Protein AF-A0A7C3U3D8-F1 (afdb_monomer)

Mean predicted aligned error: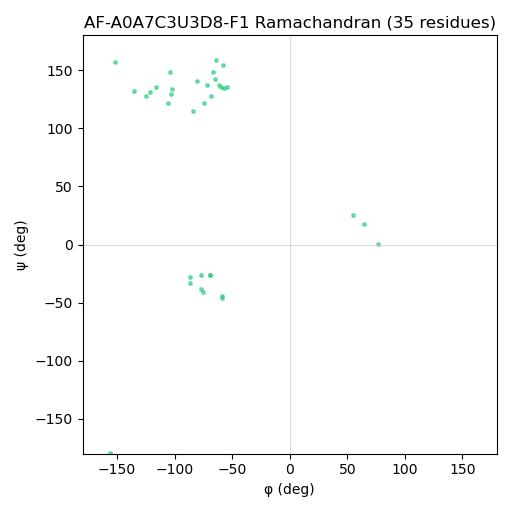 5.55 Å

Structure (mmCIF, N/CA/C/O backbone):
data_AF-A0A7C3U3D8-F1
#
_entry.id   AF-A0A7C3U3D8-F1
#
loop_
_atom_site.group_PDB
_atom_site.id
_atom_site.type_symbol
_atom_site.label_atom_id
_atom_site.label_alt_id
_atom_site.label_comp_id
_atom_site.label_asym_id
_atom_site.label_entity_id
_atom_site.label_seq_id
_atom_site.pdbx_PDB_ins_code
_atom_site.Cartn_x
_atom_site.Cartn_y
_atom_site.Cartn_z
_atom_site.occupancy
_atom_site.B_iso_or_equiv
_atom_site.auth_seq_id
_atom_site.auth_comp_id
_atom_site.auth_asym_id
_atom_site.auth_atom_id
_atom_site.pdbx_PDB_model_num
ATOM 1 N N . MET A 1 1 ? 8.555 18.383 2.223 1.00 65.38 1 MET A N 1
ATOM 2 C CA . MET A 1 1 ? 7.250 18.783 2.799 1.00 65.38 1 MET A CA 1
ATOM 3 C C . MET A 1 1 ? 6.782 17.689 3.739 1.00 65.38 1 MET A C 1
ATOM 5 O O .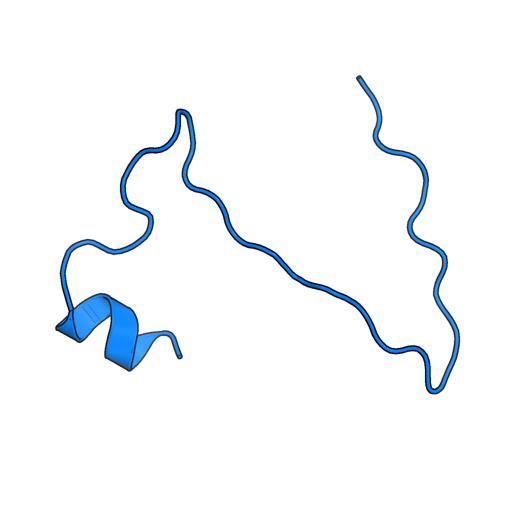 MET A 1 1 ? 6.715 16.545 3.299 1.00 65.38 1 MET A O 1
ATOM 9 N N . SER A 1 2 ? 6.507 18.002 5.007 1.00 79.12 2 SER A N 1
ATOM 10 C CA . SER A 1 2 ? 5.884 17.026 5.903 1.00 79.12 2 SER A CA 1
ATOM 11 C C . SER A 1 2 ? 4.427 16.836 5.490 1.00 79.12 2 SER A C 1
ATOM 13 O O . SER A 1 2 ? 3.734 17.784 5.119 1.00 79.12 2 SER A O 1
ATOM 15 N N . ARG A 1 3 ? 3.972 15.585 5.485 1.00 83.56 3 ARG A N 1
ATOM 16 C CA . ARG A 1 3 ? 2.545 15.298 5.361 1.00 83.56 3 ARG A CA 1
ATOM 17 C C . ARG A 1 3 ? 1.911 15.478 6.744 1.00 83.56 3 ARG A C 1
ATOM 19 O O . ARG A 1 3 ? 2.549 15.094 7.724 1.00 83.56 3 ARG A O 1
ATOM 26 N N . PRO A 1 4 ? 0.696 16.043 6.839 1.00 86.56 4 PRO A N 1
ATOM 27 C CA . PRO A 1 4 ? -0.017 16.123 8.107 1.00 86.56 4 PRO A CA 1
ATOM 28 C C . PRO A 1 4 ? -0.220 14.727 8.708 1.00 86.56 4 PRO A C 1
ATOM 30 O O . PRO A 1 4 ? -0.242 13.721 7.989 1.00 86.56 4 PRO A O 1
ATOM 33 N N . LEU A 1 5 ? -0.353 14.675 10.035 1.00 87.88 5 LEU A N 1
ATOM 34 C CA . LEU A 1 5 ? -0.561 13.427 10.762 1.00 87.88 5 LEU A CA 1
ATOM 35 C C . LEU A 1 5 ? -1.852 12.748 10.279 1.00 87.88 5 LEU A C 1
ATOM 37 O O . LEU A 1 5 ? -2.883 13.403 10.119 1.00 87.88 5 LEU A O 1
ATOM 41 N N . ARG A 1 6 ? -1.812 11.431 10.056 1.00 88.94 6 ARG A N 1
ATOM 42 C CA . ARG A 1 6 ? -3.028 10.666 9.756 1.00 88.94 6 ARG A CA 1
ATOM 43 C C . ARG A 1 6 ? -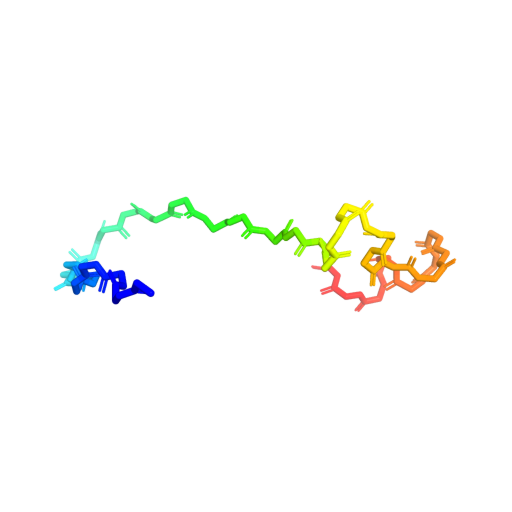3.836 10.504 11.040 1.00 88.94 6 ARG A C 1
ATOM 45 O O . ARG A 1 6 ? -3.329 9.948 12.012 1.00 88.94 6 ARG A O 1
ATOM 52 N N . ILE A 1 7 ? -5.076 10.981 11.023 1.00 88.75 7 ILE A N 1
ATOM 53 C CA . ILE A 1 7 ? -6.033 10.801 12.119 1.00 88.75 7 ILE A CA 1
ATOM 54 C C . ILE A 1 7 ? -6.405 9.319 12.177 1.00 88.75 7 ILE A C 1
ATOM 56 O O . ILE A 1 7 ? -6.767 8.755 11.148 1.00 88.75 7 ILE A O 1
ATOM 60 N N . GLN A 1 8 ? -6.293 8.700 13.354 1.00 93.50 8 GLN A N 1
ATOM 61 C CA . GLN A 1 8 ? -6.566 7.277 13.555 1.00 93.50 8 GLN A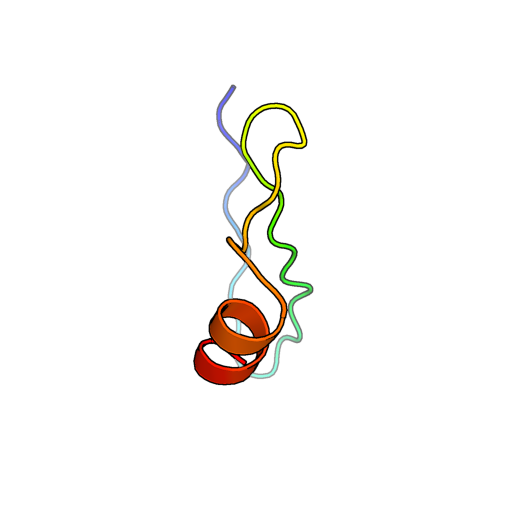 CA 1
ATOM 62 C C . GLN A 1 8 ? -7.600 7.068 14.663 1.00 93.50 8 GLN A C 1
ATOM 64 O O . GLN A 1 8 ? -7.430 7.592 15.761 1.00 93.50 8 GLN A O 1
ATOM 69 N N . TYR A 1 9 ? -8.660 6.310 14.380 1.00 93.69 9 TYR A N 1
ATOM 70 C CA . TYR A 1 9 ? -9.691 5.936 15.354 1.00 93.69 9 TYR A CA 1
ATOM 71 C C . TYR A 1 9 ? -10.344 4.581 15.004 1.00 93.69 9 TYR A C 1
ATOM 73 O O . TYR A 1 9 ? -10.294 4.167 13.839 1.00 93.69 9 TYR A O 1
ATOM 81 N N . PRO A 1 10 ? -10.937 3.867 15.985 1.00 95.94 10 PRO A N 1
ATOM 82 C CA . PRO A 1 10 ? -11.598 2.581 15.751 1.00 95.94 10 PRO A CA 1
ATOM 83 C C . PRO A 1 10 ? -12.776 2.697 14.777 1.00 95.94 10 PRO A C 1
ATOM 85 O O . PRO A 1 10 ? -13.570 3.629 14.866 1.00 95.94 10 PRO A O 1
ATOM 88 N N . GLY A 1 11 ? -12.897 1.743 13.850 1.00 93.12 11 GLY A N 1
ATOM 89 C CA . GLY A 1 11 ? -13.982 1.712 12.858 1.00 93.12 11 GLY A CA 1
ATOM 90 C C . GLY A 1 11 ? -13.827 2.693 11.690 1.00 93.12 11 GLY A C 1
ATOM 91 O O . GLY A 1 11 ? -14.680 2.730 10.807 1.00 93.12 11 GLY A O 1
ATOM 92 N N . ALA A 1 12 ? -12.745 3.472 11.650 1.00 93.31 12 ALA A N 1
ATOM 93 C CA . ALA A 1 12 ? -12.443 4.339 10.522 1.00 93.31 12 ALA A CA 1
ATOM 94 C C . ALA A 1 12 ? -12.166 3.539 9.238 1.00 93.31 12 ALA A C 1
ATOM 96 O O . ALA A 1 12 ? -11.481 2.514 9.261 1.00 93.31 12 ALA A O 1
ATOM 97 N N . VAL A 1 13 ? -12.625 4.071 8.104 1.00 93.44 13 VAL A N 1
ATOM 98 C CA . VAL A 1 13 ? -12.290 3.568 6.766 1.00 93.44 13 VAL A CA 1
ATOM 99 C C . VAL A 1 13 ? -11.248 4.487 6.140 1.00 93.44 13 VAL A C 1
ATOM 101 O O . VAL A 1 13 ? -11.426 5.704 6.095 1.00 93.44 13 VAL A O 1
ATOM 104 N N . TYR A 1 14 ? -10.164 3.904 5.633 1.00 90.62 14 TYR A N 1
ATOM 105 C CA . TYR A 1 14 ? -9.067 4.646 5.018 1.00 90.62 14 TYR A CA 1
ATOM 106 C C . TYR A 1 14 ? -8.937 4.294 3.542 1.00 90.62 14 TYR A C 1
ATOM 108 O O . TYR A 1 14 ? -8.916 3.123 3.171 1.00 90.62 14 TYR A O 1
ATOM 116 N N . HIS A 1 15 ? -8.762 5.313 2.702 1.00 89.88 15 HIS A N 1
ATOM 117 C CA . HIS A 1 15 ? -8.340 5.109 1.323 1.00 89.88 15 HIS A CA 1
ATOM 118 C C . HIS A 1 15 ? -6.813 4.978 1.275 1.00 89.88 15 HIS A C 1
ATOM 120 O O . HIS A 1 15 ? -6.080 5.922 1.585 1.00 89.8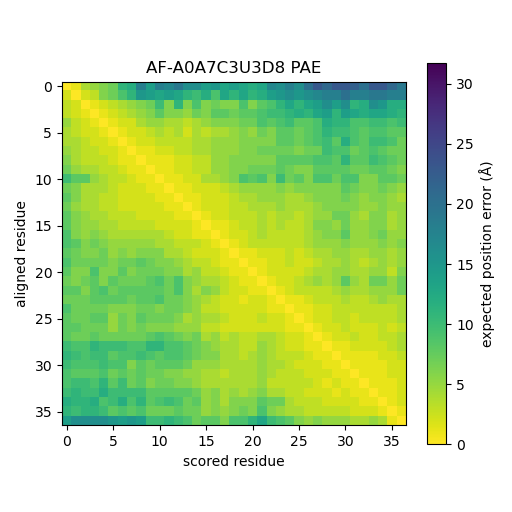8 15 HIS A O 1
ATOM 126 N N . VAL A 1 16 ? -6.331 3.799 0.882 1.00 88.06 16 VAL A N 1
ATOM 127 C CA . VAL A 1 16 ? -4.908 3.523 0.666 1.00 88.06 16 VAL A CA 1
ATOM 128 C C . VAL A 1 16 ? -4.643 3.461 -0.833 1.00 88.06 16 VAL A C 1
ATOM 130 O O . VAL A 1 16 ? -5.233 2.655 -1.541 1.00 88.06 16 VAL A O 1
ATOM 133 N N . SER A 1 17 ? -3.738 4.311 -1.313 1.00 87.75 17 SER A N 1
ATOM 134 C CA . SER A 1 17 ? -3.292 4.316 -2.706 1.00 87.75 17 SER A CA 1
ATOM 135 C C . SER A 1 17 ? -1.783 4.107 -2.773 1.00 87.75 17 SER A C 1
ATOM 137 O O . SER A 1 17 ? -1.035 4.834 -2.110 1.00 87.75 17 SER A O 1
ATOM 139 N N . CYS A 1 18 ? -1.335 3.188 -3.622 1.00 87.38 18 CYS A N 1
ATOM 140 C CA . CYS A 1 18 ? 0.077 2.983 -3.932 1.00 87.38 18 CYS A CA 1
ATOM 141 C C . CYS A 1 18 ? 0.394 3.620 -5.291 1.00 87.38 18 CYS A C 1
ATOM 143 O O . CYS A 1 18 ? -0.353 3.450 -6.252 1.00 87.38 18 CYS A O 1
ATOM 145 N N . ARG A 1 19 ? 1.495 4.372 -5.383 1.00 89.69 19 ARG A N 1
ATOM 146 C CA . ARG A 1 19 ? 1.975 4.967 -6.639 1.00 89.69 19 ARG A CA 1
ATOM 147 C C . ARG A 1 19 ? 3.478 4.762 -6.746 1.00 89.69 19 ARG A C 1
ATOM 149 O O . ARG A 1 19 ? 4.196 5.059 -5.794 1.00 89.69 19 ARG A O 1
ATOM 156 N N . GLY A 1 20 ? 3.939 4.299 -7.905 1.00 91.38 20 GLY A N 1
ATOM 157 C CA . GLY A 1 20 ? 5.362 4.128 -8.165 1.00 91.38 20 GLY A CA 1
ATOM 158 C C . GLY A 1 20 ? 6.082 5.468 -8.199 1.00 91.38 20 GLY A C 1
ATOM 159 O O . GLY A 1 20 ? 5.508 6.495 -8.595 1.00 91.38 20 GLY A O 1
ATOM 160 N N . ASN A 1 21 ? 7.347 5.460 -7.779 1.00 91.94 21 ASN A N 1
ATOM 161 C CA . ASN A 1 21 ? 8.185 6.647 -7.868 1.00 91.94 21 ASN A CA 1
ATOM 162 C C . ASN A 1 21 ? 8.200 7.150 -9.319 1.00 91.94 21 ASN A C 1
ATOM 164 O O . ASN A 1 21 ? 8.278 6.350 -10.246 1.00 91.94 21 ASN A O 1
ATOM 168 N N . GLU A 1 22 ? 8.053 8.458 -9.525 1.00 91.69 22 GLU A N 1
ATOM 169 C CA . GLU A 1 22 ? 7.999 9.060 -10.869 1.00 91.69 22 GLU A CA 1
ATOM 170 C C . GLU A 1 22 ? 6.926 8.462 -11.812 1.00 91.69 22 GLU A C 1
ATOM 172 O O . GLU A 1 22 ? 7.062 8.544 -13.025 1.00 91.69 22 GLU A O 1
ATOM 177 N N . ARG A 1 23 ? 5.831 7.883 -11.284 1.00 87.06 23 ARG A N 1
ATOM 178 C CA . ARG A 1 23 ? 4.812 7.132 -12.068 1.00 87.06 23 ARG A CA 1
ATOM 179 C C . ARG A 1 23 ? 5.337 5.854 -12.733 1.00 87.06 23 ARG A C 1
ATOM 181 O O . ARG A 1 23 ? 4.684 5.335 -13.632 1.00 87.06 23 ARG A O 1
ATOM 188 N N . LYS A 1 24 ? 6.478 5.331 -12.290 1.00 93.38 24 LYS A N 1
ATOM 189 C CA . LYS A 1 24 ? 6.983 4.036 -12.752 1.00 93.38 24 LYS A CA 1
ATOM 190 C C . LYS A 1 24 ? 6.036 2.905 -12.349 1.00 93.38 24 LYS A C 1
ATOM 192 O O . LYS A 1 24 ? 5.24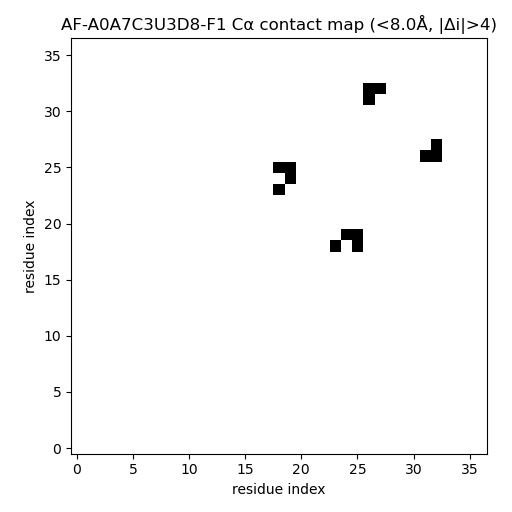4 3.045 -11.411 1.00 93.38 24 LYS A O 1
ATOM 197 N N . ALA A 1 25 ? 6.138 1.788 -13.065 1.00 91.44 25 ALA A N 1
ATOM 198 C CA . ALA A 1 25 ? 5.434 0.567 -12.711 1.00 91.44 25 ALA A CA 1
ATOM 199 C C . ALA A 1 25 ? 5.820 0.136 -11.284 1.00 91.44 25 ALA A C 1
ATOM 201 O O . ALA A 1 25 ? 6.990 0.198 -10.904 1.00 91.44 25 ALA A O 1
ATOM 202 N N . ILE A 1 26 ? 4.815 -0.227 -10.485 1.00 91.69 26 ILE A N 1
ATOM 203 C CA . ILE A 1 26 ? 5.008 -0.740 -9.117 1.00 91.69 26 ILE A CA 1
ATOM 204 C C . ILE A 1 26 ? 5.241 -2.250 -9.157 1.00 91.69 26 ILE A C 1
ATOM 206 O O . ILE A 1 26 ? 6.008 -2.768 -8.355 1.00 91.69 26 ILE A O 1
ATOM 210 N N . PHE A 1 27 ? 4.598 -2.915 -10.116 1.00 93.00 27 PHE A N 1
ATOM 211 C CA . PHE A 1 27 ? 4.723 -4.341 -10.379 1.00 93.00 27 PHE A CA 1
ATOM 212 C C . PHE A 1 27 ? 5.593 -4.568 -11.607 1.00 93.00 27 PHE A C 1
ATOM 214 O O . PHE A 1 27 ? 5.603 -3.742 -12.527 1.00 93.00 27 PHE A O 1
ATOM 221 N N . ARG A 1 28 ? 6.325 -5.680 -11.613 1.00 90.00 28 ARG A N 1
ATOM 222 C CA . ARG A 1 28 ? 7.177 -6.071 -12.7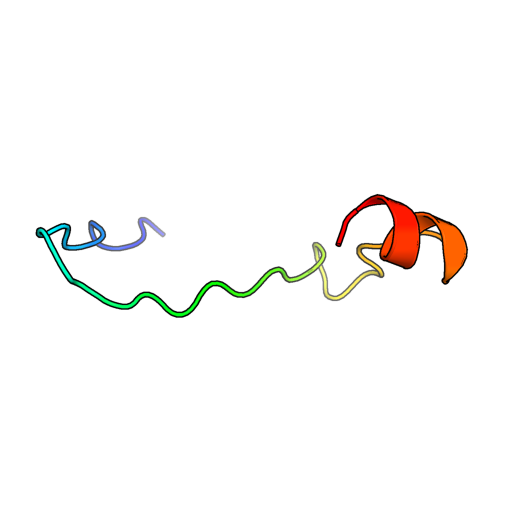47 1.00 90.00 28 ARG A CA 1
ATOM 223 C C . ARG A 1 28 ? 6.365 -6.657 -13.897 1.00 90.00 28 ARG A C 1
ATOM 225 O O . ARG A 1 28 ? 6.664 -6.373 -15.052 1.00 90.00 28 ARG A O 1
ATOM 232 N N . ASP A 1 29 ? 5.340 -7.429 -13.561 1.00 92.06 29 ASP A N 1
ATOM 233 C CA . ASP A 1 29 ? 4.414 -8.081 -14.480 1.00 92.06 29 ASP A CA 1
ATOM 234 C C . ASP A 1 29 ? 3.072 -8.370 -13.772 1.00 92.06 29 ASP A C 1
ATOM 236 O O . ASP A 1 29 ? 2.870 -8.026 -12.601 1.00 92.06 29 ASP A O 1
ATOM 240 N N . ASP A 1 30 ? 2.127 -8.976 -14.493 1.00 91.62 30 ASP A N 1
ATOM 241 C CA . ASP A 1 30 ? 0.810 -9.320 -13.948 1.00 91.62 30 ASP A CA 1
ATOM 242 C C . ASP A 1 30 ? 0.862 -10.445 -12.898 1.00 91.62 30 ASP A C 1
ATOM 244 O O . ASP A 1 30 ? 0.000 -10.506 -12.019 1.00 91.62 30 ASP A O 1
ATOM 248 N N . GLN A 1 31 ? 1.864 -11.327 -12.946 1.00 94.12 31 GLN A N 1
ATOM 249 C CA . GLN A 1 31 ? 2.020 -12.422 -11.985 1.00 94.12 31 GLN A CA 1
ATOM 250 C C . GLN A 1 31 ? 2.533 -11.908 -10.631 1.00 94.12 31 GLN A C 1
ATOM 252 O O . GLN A 1 31 ? 2.026 -12.308 -9.581 1.00 94.12 31 GLN A O 1
ATOM 257 N N . ASP A 1 32 ? 3.485 -10.979 -10.653 1.00 91.44 32 ASP A N 1
ATOM 258 C CA . ASP A 1 32 ? 3.983 -10.219 -9.505 1.00 91.44 32 ASP A CA 1
ATOM 259 C C . ASP A 1 32 ? 2.842 -9.441 -8.838 1.00 91.44 32 ASP A C 1
ATOM 261 O O . ASP A 1 32 ? 2.649 -9.522 -7.623 1.00 91.44 32 ASP A O 1
ATOM 265 N N . ARG A 1 33 ? 1.989 -8.789 -9.643 1.00 88.44 33 ARG A N 1
ATOM 266 C CA . ARG A 1 33 ? 0.770 -8.134 -9.151 1.00 88.44 33 ARG A CA 1
ATOM 267 C C . ARG A 1 33 ? -0.172 -9.111 -8.443 1.00 88.44 33 ARG A C 1
ATOM 269 O O . ARG A 1 33 ? -0.669 -8.782 -7.371 1.00 88.44 33 ARG A O 1
ATOM 276 N N . ASN A 1 34 ? -0.424 -10.282 -9.027 1.00 90.94 34 ASN A N 1
ATOM 277 C CA . ASN A 1 34 ? -1.320 -11.283 -8.437 1.00 90.94 34 ASN A CA 1
ATOM 278 C C . ASN A 1 34 ? -0.748 -11.927 -7.168 1.00 90.94 34 ASN A C 1
ATOM 280 O O . ASN A 1 34 ? -1.512 -12.386 -6.332 1.00 90.94 34 ASN A O 1
ATOM 284 N N . THR 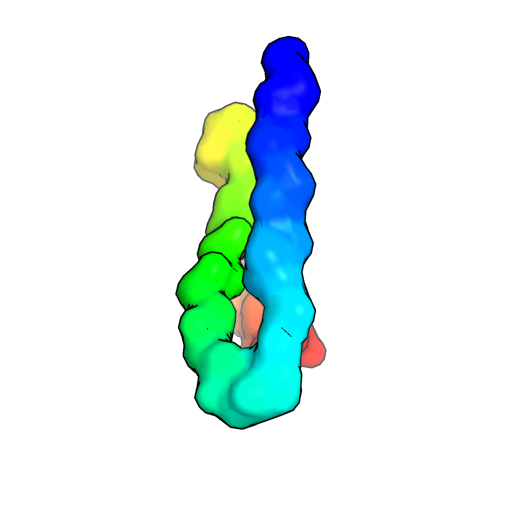A 1 35 ? 0.576 -11.974 -7.020 1.00 91.06 35 THR A N 1
ATOM 285 C CA . THR A 1 35 ? 1.224 -12.514 -5.814 1.00 91.06 35 THR A CA 1
ATOM 286 C C . THR A 1 35 ? 1.164 -11.526 -4.643 1.00 91.06 35 THR A C 1
ATOM 288 O O . THR A 1 35 ? 1.211 -11.933 -3.486 1.00 91.06 35 THR A O 1
ATOM 291 N N . PHE A 1 36 ? 1.078 -10.224 -4.931 1.00 84.62 36 PHE A N 1
ATOM 292 C CA . PHE A 1 36 ? 1.049 -9.166 -3.921 1.00 84.62 36 PHE A CA 1
ATOM 293 C C . PHE A 1 36 ? -0.357 -8.851 -3.370 1.00 84.62 36 PHE A C 1
ATOM 295 O O . PHE A 1 36 ? -0.454 -8.353 -2.247 1.00 84.62 36 PHE A O 1
ATOM 302 N N . LEU A 1 37 ? -1.416 -9.070 -4.162 1.00 81.69 37 LEU A N 1
ATOM 303 C CA . LEU A 1 37 ? -2.818 -8.759 -3.824 1.00 81.69 37 LEU A CA 1
ATOM 304 C C . LEU A 1 37 ? -3.526 -9.922 -3.122 1.00 81.69 37 LEU A C 1
ATOM 306 O O . LEU A 1 37 ? -4.332 -9.614 -2.215 1.00 81.69 37 LEU A O 1
#

pLDDT: mean 89.3, std 5.32, range [65.38, 95.94]

Foldseek 3Di:
DDDDDDDDDPPDDDDDDDADDVNDDPAPDVVSVVVVD

Sequence (37 aa):
MSRPLRIQYPGAVYHVSCRGNERKAIFRDDQDRNTFL

Solvent-accessible surface area (backbone atoms only — not comparable to full-atom values): 2838 Å² total; per-residue (Å²): 132,8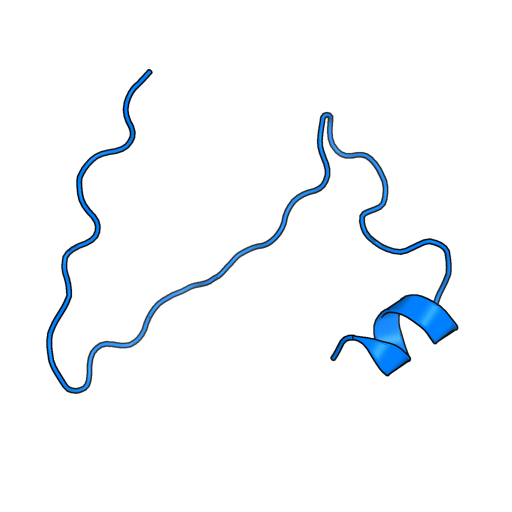7,76,79,84,81,87,83,63,90,92,68,86,80,92,84,82,89,78,30,74,97,76,40,77,79,51,92,48,74,67,56,44,63,73,74,109

Secondary structure (DSSP, 8-state):
-PPPPPP--TT---------GGG--SSSSHHHHHHH-

Radius of gyration: 14.45 Å; Cα contacts (8 Å, |Δi|>4): 7; chains: 1; bounding box: 22×31×30 Å